Protein AF-A0A249P4H5-F1 (afdb_monomer)

Solvent-accessible surface area (backbone atoms only — not comparable to full-atom values): 3435 Å² total; per-residue (Å²): 121,67,70,63,53,53,54,51,52,53,51,53,65,65,68,61,68,72,62,58,72,69,64,39,61,73,61,94,73,78,67,86,98,56,91,74,92,83,48,74,45,74,53,62,49,102,71,72,65,130

pLDDT: mean 78.89, std 14.46, range [41.09, 96.56]

Structure (mmCIF, N/CA/C/O backbone):
data_AF-A0A249P4H5-F1
#
_entry.id   AF-A0A249P4H5-F1
#
loop_
_atom_site.group_PDB
_atom_site.id
_atom_site.type_symbol
_atom_site.label_atom_id
_atom_site.label_alt_id
_atom_site.label_comp_id
_atom_site.label_asym_id
_atom_site.label_entity_id
_atom_site.label_seq_id
_atom_site.pdbx_PDB_ins_code
_atom_site.Cartn_x
_atom_site.Cartn_y
_atom_site.Cartn_z
_atom_site.occupancy
_atom_site.B_iso_or_equiv
_atom_site.auth_seq_id
_atom_site.auth_comp_id
_atom_site.auth_asym_id
_atom_site.auth_atom_id
_atom_site.pdbx_PDB_model_num
ATOM 1 N N . MET A 1 1 ? 43.752 -5.631 2.654 1.00 58.91 1 MET A N 1
ATOM 2 C CA . MET A 1 1 ? 42.396 -6.167 2.920 1.00 58.91 1 MET A CA 1
ATOM 3 C C . MET A 1 1 ? 41.359 -5.059 3.147 1.00 58.91 1 MET A C 1
ATOM 5 O O . MET A 1 1 ? 40.261 -5.153 2.620 1.00 58.91 1 MET A O 1
ATOM 9 N N . SER A 1 2 ? 41.707 -3.976 3.851 1.00 68.50 2 SER A N 1
ATOM 10 C CA . SER A 1 2 ? 40.754 -2.985 4.383 1.00 68.50 2 SER A CA 1
ATOM 11 C C . SER A 1 2 ? 40.006 -2.135 3.345 1.00 68.50 2 SER A C 1
ATOM 13 O O . SER A 1 2 ? 38.824 -1.883 3.537 1.00 68.50 2 SER A O 1
ATOM 15 N N . LYS A 1 3 ? 40.646 -1.746 2.226 1.00 75.00 3 LYS A N 1
ATOM 16 C CA . LYS A 1 3 ? 40.045 -0.857 1.202 1.00 75.00 3 LYS A CA 1
ATOM 17 C C . LYS A 1 3 ? 38.917 -1.515 0.391 1.00 75.00 3 LYS A C 1
ATOM 19 O O .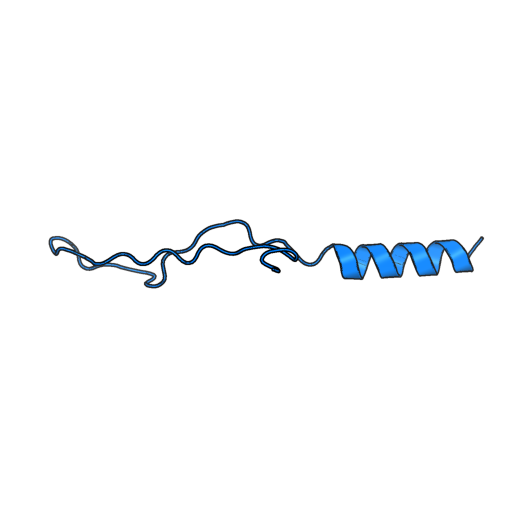 LYS A 1 3 ? 37.950 -0.859 0.029 1.00 75.00 3 LYS A O 1
ATOM 24 N N . LYS A 1 4 ? 39.022 -2.823 0.123 1.00 83.31 4 LYS 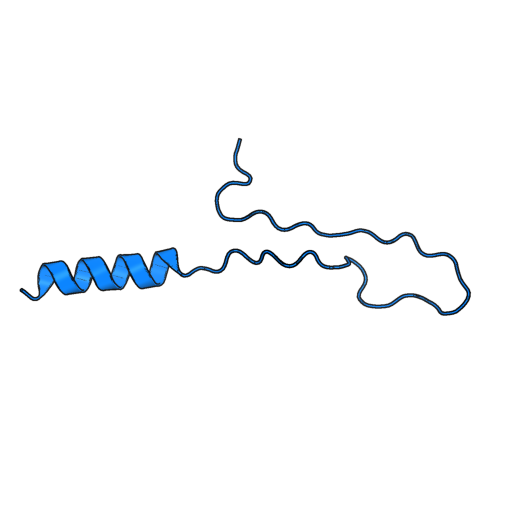A N 1
ATOM 25 C CA . LYS A 1 4 ? 37.975 -3.582 -0.591 1.00 83.31 4 LYS A CA 1
ATOM 26 C C . LYS A 1 4 ? 36.741 -3.766 0.291 1.00 83.31 4 LYS A C 1
ATOM 28 O O . LYS A 1 4 ? 35.622 -3.646 -0.186 1.00 83.31 4 LYS A O 1
ATOM 33 N N . LEU A 1 5 ? 36.976 -3.988 1.585 1.00 84.88 5 LEU A N 1
ATOM 34 C CA . LEU A 1 5 ? 35.925 -4.120 2.586 1.00 84.88 5 LEU A CA 1
ATOM 35 C C . LEU A 1 5 ? 35.140 -2.812 2.759 1.00 84.88 5 LEU A C 1
ATOM 37 O O . LEU A 1 5 ? 33.920 -2.842 2.855 1.00 84.88 5 LEU A O 1
ATOM 41 N N . THR A 1 6 ? 35.826 -1.663 2.733 1.00 86.25 6 THR A N 1
ATOM 42 C CA . THR A 1 6 ? 35.169 -0.346 2.811 1.00 86.25 6 THR A CA 1
ATOM 43 C C . THR A 1 6 ? 34.292 -0.078 1.594 1.00 86.25 6 THR A C 1
ATOM 45 O O . THR A 1 6 ? 33.161 0.365 1.752 1.00 86.25 6 THR A O 1
ATOM 48 N N . ILE A 1 7 ? 34.772 -0.388 0.385 1.00 89.25 7 ILE A N 1
ATOM 49 C CA . ILE A 1 7 ? 33.983 -0.213 -0.845 1.00 89.25 7 ILE A CA 1
ATOM 50 C C . ILE A 1 7 ? 32.745 -1.120 -0.831 1.00 89.25 7 ILE A C 1
ATOM 52 O O . ILE A 1 7 ? 31.647 -0.656 -1.123 1.00 89.25 7 ILE A O 1
ATOM 56 N N . ALA A 1 8 ? 32.898 -2.387 -0.438 1.00 86.25 8 ALA A N 1
ATOM 57 C CA . ALA A 1 8 ? 31.776 -3.318 -0.337 1.00 86.25 8 ALA A CA 1
ATOM 58 C C . ALA A 1 8 ? 30.718 -2.849 0.677 1.00 86.25 8 ALA A C 1
ATOM 60 O O . ALA A 1 8 ? 29.527 -2.906 0.384 1.00 86.25 8 ALA A O 1
ATOM 61 N N . ALA A 1 9 ? 31.142 -2.329 1.833 1.00 85.88 9 ALA A N 1
ATOM 62 C CA . ALA A 1 9 ? 30.230 -1.799 2.844 1.00 85.88 9 ALA A CA 1
ATOM 63 C C . ALA A 1 9 ? 29.429 -0.587 2.336 1.00 85.88 9 ALA A C 1
ATOM 65 O O . ALA A 1 9 ? 28.228 -0.505 2.577 1.00 85.88 9 ALA A O 1
ATOM 66 N N . VAL A 1 10 ? 3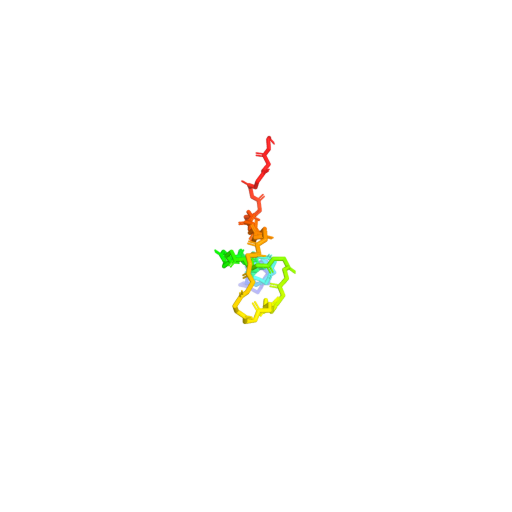0.069 0.320 1.589 1.00 85.69 10 VAL A N 1
ATOM 67 C CA . VAL A 1 10 ? 29.389 1.480 0.987 1.00 85.69 10 VAL A CA 1
ATOM 68 C C . VAL A 1 10 ? 28.328 1.038 -0.023 1.00 85.69 10 VAL A C 1
ATOM 70 O O . VAL A 1 10 ? 27.204 1.528 0.026 1.00 85.69 10 VAL A O 1
ATOM 73 N N . VAL A 1 11 ? 28.645 0.079 -0.898 1.00 84.50 11 VAL A N 1
ATOM 74 C CA . VAL A 1 11 ? 27.686 -0.440 -1.891 1.00 84.50 11 VAL A CA 1
ATOM 75 C C . VAL A 1 11 ? 26.473 -1.084 -1.217 1.00 84.50 11 VAL A C 1
ATOM 77 O O . VAL A 1 11 ? 25.347 -0.873 -1.656 1.00 84.50 11 VAL A O 1
ATOM 80 N N . LEU A 1 12 ? 26.681 -1.821 -0.126 1.00 81.44 12 LEU A N 1
ATOM 81 C CA . LEU A 1 12 ? 25.607 -2.510 0.594 1.00 81.44 12 LEU A CA 1
ATOM 82 C C . LEU A 1 12 ? 24.657 -1.530 1.302 1.00 81.44 12 LEU A C 1
ATOM 84 O O . LEU A 1 12 ? 23.449 -1.737 1.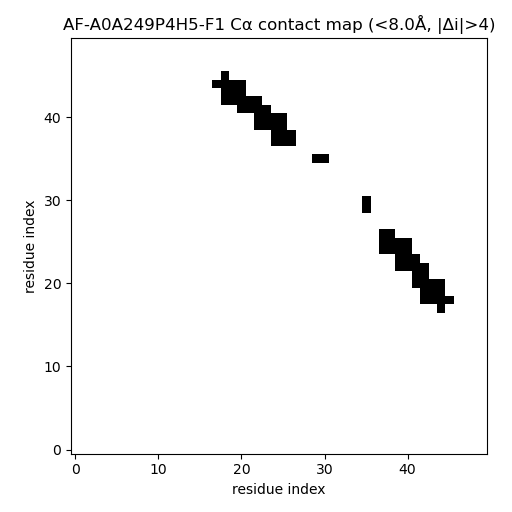296 1.00 81.44 12 LEU A O 1
ATOM 88 N N . VAL A 1 13 ? 25.190 -0.438 1.858 1.00 78.06 13 VAL A N 1
ATOM 89 C CA . VAL A 1 13 ? 24.381 0.626 2.479 1.00 78.06 13 VAL A CA 1
ATOM 90 C C . VAL A 1 13 ? 23.555 1.384 1.437 1.00 78.06 13 VAL A C 1
ATOM 92 O O . VAL A 1 13 ? 22.397 1.697 1.692 1.00 78.06 13 VAL A O 1
ATOM 95 N N . VAL A 1 14 ? 24.122 1.657 0.258 1.00 73.44 14 VAL A N 1
ATOM 96 C CA . VAL A 1 14 ? 23.423 2.395 -0.808 1.00 73.44 14 VAL A CA 1
ATOM 97 C C . VAL A 1 14 ? 22.416 1.510 -1.555 1.00 73.44 14 VAL A C 1
ATOM 99 O O . VAL A 1 14 ? 21.361 1.997 -1.943 1.00 73.44 14 VAL A O 1
ATOM 102 N N . GLY A 1 15 ? 22.703 0.217 -1.729 1.00 66.44 15 GLY A N 1
ATOM 103 C CA . GLY A 1 15 ? 21.827 -0.731 -2.431 1.00 66.44 15 GLY A CA 1
ATOM 104 C C . GLY A 1 15 ? 20.686 -1.310 -1.587 1.00 66.44 15 GLY A C 1
ATOM 105 O O . GLY A 1 15 ? 19.808 -1.972 -2.129 1.00 66.44 15 GLY A O 1
ATOM 106 N N . ALA A 1 16 ? 20.683 -1.079 -0.271 1.00 63.16 16 ALA A N 1
ATOM 107 C CA . ALA A 1 16 ? 19.625 -1.538 0.631 1.00 63.16 16 ALA A CA 1
ATOM 108 C C . ALA A 1 16 ? 18.447 -0.551 0.744 1.00 63.16 16 ALA A C 1
ATOM 110 O O . ALA A 1 16 ? 17.567 -0.745 1.586 1.00 63.16 16 ALA A O 1
ATOM 111 N N . THR A 1 17 ? 18.410 0.514 -0.065 1.00 62.72 17 THR A N 1
ATOM 112 C CA . THR A 1 17 ? 17.263 1.423 -0.106 1.00 62.72 17 THR A CA 1
ATOM 113 C C . THR A 1 17 ? 16.058 0.680 -0.683 1.00 62.72 17 THR A C 1
ATOM 115 O O . THR A 1 17 ? 15.949 0.379 -1.865 1.00 62.72 17 THR A O 1
ATOM 118 N N . PHE A 1 18 ? 15.183 0.305 0.242 1.00 60.94 18 PHE A N 1
ATOM 119 C CA . PHE A 1 18 ? 13.971 -0.478 0.081 1.00 60.94 18 PHE A CA 1
ATOM 120 C C . PHE A 1 18 ? 13.216 -0.197 -1.225 1.00 60.94 18 PHE A C 1
ATOM 122 O O . PHE A 1 18 ? 12.666 0.888 -1.419 1.00 60.94 18 PHE A O 1
ATOM 129 N N . ALA A 1 19 ? 13.068 -1.226 -2.063 1.00 59.34 19 ALA A N 1
ATOM 130 C CA . ALA A 1 19 ? 11.915 -1.316 -2.942 1.00 59.34 19 ALA A CA 1
ATOM 131 C C . ALA A 1 19 ? 10.686 -1.463 -2.035 1.00 59.34 19 ALA A C 1
ATOM 133 O O . ALA A 1 19 ? 10.374 -2.551 -1.549 1.00 59.34 19 ALA A O 1
ATOM 134 N N . SER A 1 20 ? 10.028 -0.346 -1.729 1.00 61.81 20 SER A N 1
ATOM 135 C CA . SER A 1 20 ? 8.705 -0.378 -1.118 1.00 61.81 20 SER A CA 1
ATOM 136 C C . SER A 1 20 ? 7.791 -1.036 -2.144 1.00 61.81 20 SER A C 1
ATOM 138 O O . SER A 1 20 ? 7.396 -0.382 -3.089 1.00 61.81 20 SER A O 1
ATOM 140 N N . ALA A 1 21 ? 7.560 -2.345 -2.050 1.00 59.53 21 ALA A N 1
ATOM 141 C CA . ALA A 1 21 ? 6.758 -3.104 -3.016 1.00 59.53 21 ALA A CA 1
ATOM 142 C C . ALA A 1 21 ? 5.293 -3.250 -2.567 1.00 59.53 21 ALA A C 1
ATOM 144 O O . AL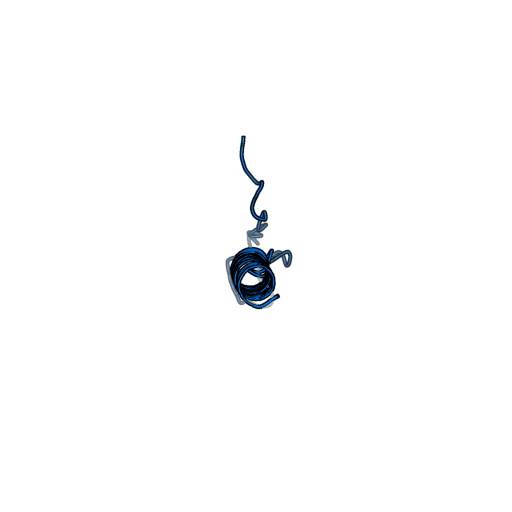A A 1 21 ? 4.499 -3.935 -3.207 1.00 59.53 21 ALA A O 1
ATOM 145 N N . HIS A 1 22 ? 4.925 -2.637 -1.440 1.00 73.44 22 HIS A N 1
ATOM 146 C CA . HIS A 1 22 ? 3.563 -2.689 -0.928 1.00 73.44 22 HIS A CA 1
ATOM 147 C C . HIS A 1 22 ? 2.744 -1.574 -1.576 1.00 73.44 22 HIS A C 1
ATOM 149 O O . HIS A 1 22 ? 2.975 -0.392 -1.326 1.00 73.44 22 HIS A O 1
ATOM 155 N N . THR A 1 23 ? 1.778 -1.954 -2.410 1.00 82.75 23 THR A N 1
ATOM 156 C CA . THR A 1 23 ? 0.770 -1.028 -2.929 1.00 82.75 23 THR A CA 1
ATOM 157 C C . THR A 1 23 ? -0.048 -0.467 -1.774 1.00 82.75 23 THR A C 1
ATOM 159 O O . THR A 1 23 ? -0.526 -1.234 -0.935 1.00 82.75 23 THR A O 1
ATOM 162 N N . THR A 1 24 ? -0.243 0.844 -1.730 1.00 88.00 24 THR A N 1
ATOM 163 C CA . THR A 1 24 ? -1.021 1.495 -0.668 1.00 88.00 24 THR A CA 1
ATOM 164 C C . THR A 1 24 ? -2.265 2.151 -1.238 1.00 88.00 24 THR A C 1
ATOM 166 O O . THR A 1 24 ? -2.296 2.542 -2.403 1.00 88.00 24 THR A O 1
ATOM 169 N N . PHE A 1 25 ? -3.312 2.285 -0.427 1.00 92.56 25 PHE A N 1
ATOM 170 C CA . PHE A 1 25 ? -4.408 3.176 -0.785 1.00 92.56 25 PHE A CA 1
ATOM 171 C C . PHE A 1 25 ? -3.964 4.626 -0.613 1.00 92.56 25 PHE A C 1
ATOM 173 O O . PHE A 1 25 ? -3.234 4.964 0.318 1.00 92.56 25 PHE A O 1
ATOM 180 N N . GLU A 1 26 ? -4.391 5.484 -1.534 1.00 90.88 26 GLU A N 1
ATOM 181 C CA . GLU A 1 26 ? -4.150 6.920 -1.441 1.00 90.88 26 GLU A CA 1
ATOM 182 C C . GLU A 1 26 ? -4.850 7.520 -0.214 1.00 90.88 26 GLU A C 1
ATOM 184 O O . GLU A 1 26 ? -4.257 8.317 0.507 1.00 90.88 26 GLU A O 1
ATOM 189 N N . ALA A 1 27 ? -6.090 7.090 0.033 1.00 92.44 27 ALA A N 1
ATOM 190 C CA . ALA A 1 27 ? -6.852 7.415 1.228 1.00 92.44 27 ALA A CA 1
ATOM 191 C C . ALA A 1 27 ? -6.681 6.306 2.276 1.00 92.44 27 ALA A C 1
ATOM 193 O O . ALA A 1 27 ? -6.833 5.126 1.965 1.00 92.44 27 ALA A O 1
ATOM 194 N N . ALA A 1 28 ? -6.387 6.684 3.522 1.00 92.12 28 ALA A N 1
ATOM 195 C CA . ALA A 1 28 ? -6.169 5.731 4.613 1.00 92.12 28 ALA A CA 1
ATOM 196 C C . ALA A 1 28 ? -7.465 5.066 5.110 1.00 92.12 28 ALA A C 1
ATOM 198 O O . ALA A 1 28 ? -7.423 3.980 5.684 1.00 92.12 28 ALA A O 1
ATOM 199 N N . GLU A 1 29 ? -8.610 5.718 4.898 1.00 93.25 29 GLU A N 1
ATOM 200 C CA . GLU A 1 29 ? -9.902 5.338 5.464 1.00 93.25 29 GLU A CA 1
ATOM 201 C C . GLU A 1 29 ? -11.032 5.656 4.471 1.00 93.25 29 GLU A C 1
ATOM 203 O O . GLU A 1 29 ? -10.912 6.548 3.626 1.00 93.25 29 GLU A O 1
ATOM 208 N N . ALA A 1 30 ? -12.146 4.930 4.576 1.00 93.94 30 ALA A N 1
ATOM 209 C CA . ALA A 1 30 ? -13.339 5.130 3.760 1.00 93.94 30 ALA A CA 1
ATOM 210 C C . ALA A 1 30 ? -14.595 5.124 4.639 1.00 93.94 30 ALA A C 1
ATOM 212 O O . ALA A 1 30 ? -14.657 4.448 5.666 1.00 93.94 30 ALA A O 1
ATOM 213 N N . GLN A 1 31 ? -15.615 5.874 4.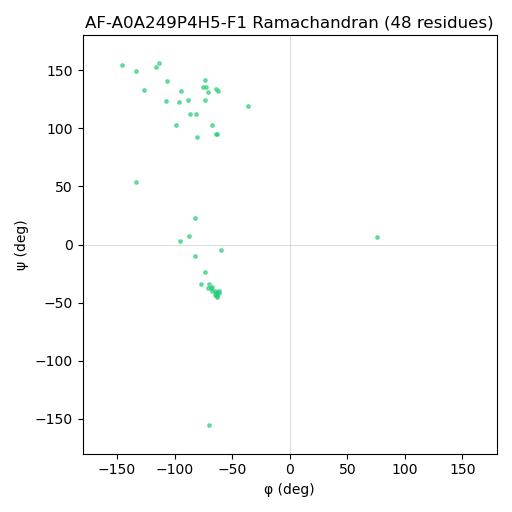222 1.00 96.50 31 GLN A N 1
ATOM 214 C CA . GLN A 1 31 ? -16.866 5.966 4.965 1.00 96.50 31 GLN A CA 1
ATOM 215 C C . GLN A 1 31 ? -17.667 4.661 4.871 1.00 96.50 31 GLN A C 1
ATOM 217 O O . GLN A 1 31 ? -17.926 4.146 3.782 1.00 96.50 31 GLN A O 1
ATOM 222 N N . VAL A 1 32 ? -18.120 4.161 6.021 1.00 96.50 32 VAL A N 1
ATOM 223 C CA . VAL A 1 32 ? -18.949 2.953 6.104 1.00 96.50 32 VAL A CA 1
ATOM 224 C C . VAL A 1 32 ? -20.293 3.176 5.406 1.00 96.50 32 VAL A C 1
ATOM 226 O O . VAL A 1 32 ? -20.951 4.194 5.607 1.00 96.50 32 VAL A O 1
ATOM 229 N N . GLY A 1 33 ? -20.705 2.207 4.585 1.00 96.56 33 GLY A N 1
ATOM 230 C CA . GLY A 1 33 ? -21.999 2.227 3.894 1.00 96.56 33 GLY A CA 1
ATOM 231 C C . GLY A 1 33 ? -22.081 3.172 2.690 1.00 96.56 33 GLY A C 1
ATOM 232 O O . GLY A 1 33 ? -23.160 3.326 2.124 1.00 96.56 33 GLY A O 1
ATOM 233 N N . ALA A 1 34 ? -20.970 3.786 2.275 1.00 95.12 34 ALA A N 1
ATOM 234 C CA . ALA A 1 34 ? -20.895 4.612 1.074 1.00 95.12 34 ALA A CA 1
ATOM 235 C C . ALA A 1 34 ? -19.993 3.970 0.010 1.00 95.12 34 ALA A C 1
ATOM 237 O O . ALA A 1 34 ? -19.096 3.185 0.312 1.00 95.12 34 ALA A O 1
ATOM 238 N N . SER A 1 35 ? -20.215 4.328 -1.255 1.00 94.38 35 SER A N 1
ATOM 239 C CA . SER A 1 35 ? -19.285 3.972 -2.331 1.00 94.38 35 SER A CA 1
ATOM 240 C C . SER A 1 35 ? -18.046 4.864 -2.265 1.00 94.38 35 SER A C 1
ATOM 242 O O . SER A 1 35 ? -18.165 6.078 -2.102 1.00 94.38 35 SER A O 1
ATOM 244 N N . HIS A 1 36 ? -16.860 4.274 -2.420 1.00 93.81 36 HIS A N 1
ATOM 245 C CA . HIS A 1 36 ? -15.586 4.988 -2.357 1.00 93.81 36 HIS A CA 1
ATOM 246 C C . HIS A 1 36 ? -14.749 4.724 -3.611 1.00 93.81 36 HIS A C 1
ATOM 248 O O . HIS A 1 36 ? -14.574 3.578 -4.027 1.00 93.81 36 HIS A O 1
ATOM 254 N N . LYS A 1 37 ? -14.201 5.788 -4.207 1.00 93.94 37 LYS A N 1
ATOM 255 C CA . LYS A 1 37 ? -13.229 5.676 -5.299 1.00 93.94 37 LYS A CA 1
ATOM 256 C C . LYS A 1 37 ? -11.851 5.390 -4.705 1.00 93.94 37 LYS A C 1
ATOM 258 O O . LYS A 1 37 ? -11.117 6.316 -4.377 1.00 93.94 37 LYS A O 1
ATOM 263 N N . ALA A 1 38 ? -11.503 4.113 -4.598 1.00 93.25 38 ALA A N 1
ATOM 264 C CA . ALA A 1 38 ? -10.185 3.708 -4.136 1.00 93.25 38 ALA A CA 1
ATOM 265 C C . ALA A 1 38 ? -9.125 3.956 -5.221 1.00 93.25 38 ALA A C 1
ATOM 267 O O . ALA A 1 38 ? -9.240 3.457 -6.342 1.00 93.25 38 ALA A O 1
ATOM 268 N N . VAL A 1 39 ? -8.082 4.710 -4.877 1.00 93.25 39 VAL A N 1
ATOM 269 C CA . VAL A 1 39 ? -6.894 4.897 -5.717 1.00 93.25 39 VAL A CA 1
ATOM 270 C C . VAL A 1 39 ? -5.749 4.126 -5.079 1.00 93.25 39 VAL A C 1
ATOM 272 O O . VAL A 1 39 ? -5.430 4.346 -3.912 1.00 93.25 39 VAL A O 1
ATOM 275 N N . LEU A 1 40 ? -5.145 3.207 -5.832 1.00 90.94 40 LEU A N 1
ATOM 276 C CA . LEU A 1 40 ? -3.989 2.445 -5.374 1.00 90.94 40 LEU A CA 1
ATOM 277 C C . LEU A 1 40 ? -2.714 3.120 -5.874 1.00 90.94 40 LEU A C 1
ATOM 279 O O . LEU A 1 40 ? -2.512 3.292 -7.077 1.00 90.94 40 LEU A O 1
ATOM 283 N N . ARG A 1 41 ? -1.832 3.474 -4.944 1.00 86.75 41 ARG A N 1
ATOM 284 C CA . ARG A 1 41 ? -0.455 3.857 -5.230 1.00 86.75 41 ARG A CA 1
ATOM 285 C C . ARG A 1 41 ? 0.343 2.577 -5.406 1.00 86.75 41 ARG A C 1
ATOM 287 O O . ARG A 1 41 ? 0.521 1.820 -4.454 1.00 86.75 41 ARG A O 1
ATOM 294 N N . VAL A 1 42 ? 0.802 2.335 -6.627 1.00 82.38 42 VAL A N 1
ATOM 295 C CA . V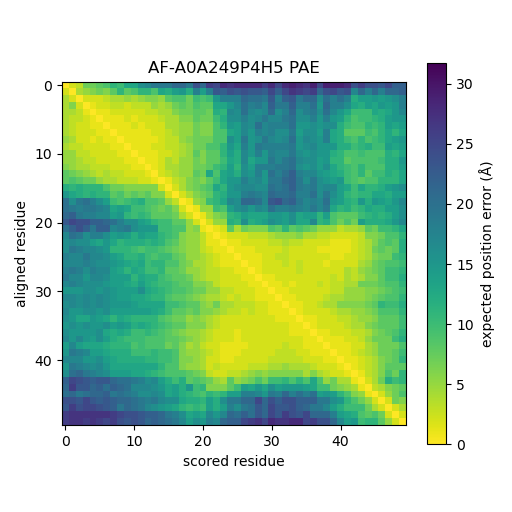AL A 1 42 ? 1.658 1.194 -6.951 1.00 82.38 42 VAL A CA 1
ATOM 296 C C . VAL A 1 42 ? 3.102 1.679 -6.992 1.00 82.38 42 VAL A C 1
ATOM 298 O O . VAL A 1 42 ? 3.489 2.351 -7.953 1.00 82.38 42 VAL A O 1
ATOM 301 N N . PRO A 1 43 ? 3.897 1.409 -5.946 1.00 74.81 43 PRO A N 1
ATOM 302 C CA . PRO A 1 43 ? 5.294 1.786 -5.966 1.00 74.81 43 PRO A CA 1
ATOM 303 C C . PRO A 1 43 ? 6.065 0.875 -6.924 1.00 74.81 43 PRO A C 1
ATOM 305 O O . PRO A 1 43 ? 5.889 -0.342 -6.957 1.00 74.81 43 PRO A O 1
ATOM 308 N N . HIS A 1 44 ? 6.921 1.498 -7.715 1.00 66.00 44 HIS A N 1
ATOM 309 C CA . HIS A 1 44 ? 7.919 0.864 -8.561 1.00 66.00 44 HIS A CA 1
ATOM 310 C C . HIS A 1 44 ? 9.275 1.107 -7.892 1.00 66.00 44 HIS A C 1
ATOM 312 O O . HIS A 1 44 ? 9.494 2.161 -7.294 1.00 66.00 44 HIS A O 1
ATOM 318 N N . GLY A 1 45 ? 10.152 0.101 -7.911 1.00 63.81 45 GLY A N 1
ATOM 319 C CA . GLY A 1 45 ? 11.499 0.212 -7.346 1.00 63.81 45 GLY A CA 1
ATOM 320 C C . GLY A 1 45 ? 12.403 1.132 -8.175 1.00 63.81 45 GLY A C 1
ATOM 321 O O . GLY A 1 45 ? 11.932 1.972 -8.936 1.00 63.81 45 GLY A O 1
ATOM 322 N N . CYS A 1 46 ? 13.721 0.936 -8.080 1.00 64.62 46 CYS A N 1
ATOM 323 C CA . CYS A 1 46 ? 14.718 1.716 -8.827 1.00 64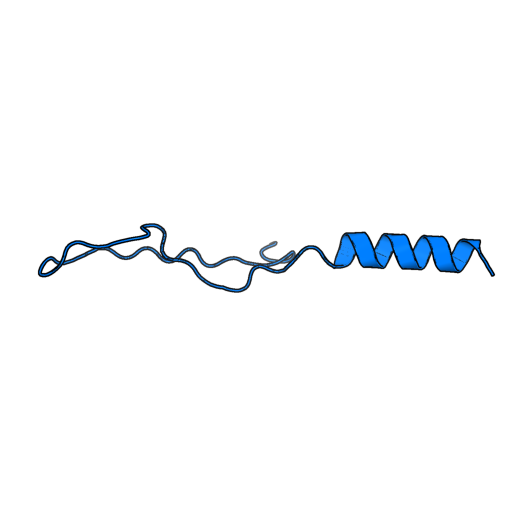.62 46 CYS A CA 1
ATOM 324 C C . CYS A 1 46 ? 14.604 1.644 -10.370 1.00 64.62 46 CYS A C 1
ATOM 326 O O . CYS A 1 46 ? 15.322 2.371 -11.043 1.00 64.62 46 CYS A O 1
ATOM 328 N N . GLU A 1 47 ? 13.699 0.833 -10.927 1.00 57.47 47 GLU A N 1
ATOM 329 C CA . GLU A 1 47 ? 13.432 0.679 -12.366 1.00 57.47 47 GLU A CA 1
ATOM 330 C C . GLU A 1 47 ? 11.918 0.720 -12.663 1.00 57.47 47 GLU A C 1
ATOM 332 O O . GLU A 1 47 ? 11.356 -0.170 -13.290 1.00 57.47 47 GLU A O 1
ATOM 337 N N . GLY A 1 48 ? 11.217 1.765 -12.225 1.00 55.72 48 GLY A N 1
ATOM 338 C CA . GLY A 1 48 ? 10.066 2.250 -13.007 1.00 55.72 48 GLY A CA 1
ATOM 339 C C . GLY A 1 48 ? 10.509 3.170 -14.147 1.00 55.72 48 GLY A C 1
ATOM 340 O O . GLY A 1 48 ? 9.760 4.060 -14.526 1.00 55.72 48 GLY A O 1
ATOM 341 N N . ALA A 1 49 ? 11.766 3.026 -14.569 1.00 53.16 49 ALA A N 1
ATOM 342 C CA . ALA A 1 49 ? 12.425 3.860 -15.545 1.00 53.16 49 ALA A CA 1
ATOM 343 C C . ALA A 1 49 ? 12.164 3.286 -16.934 1.00 53.16 49 ALA A C 1
ATOM 345 O O . ALA A 1 49 ? 12.437 2.115 -17.205 1.00 53.16 49 ALA A O 1
ATOM 346 N N . ASP A 1 50 ? 11.619 4.146 -17.772 1.00 41.09 50 ASP A N 1
ATOM 347 C CA . ASP A 1 50 ? 11.833 4.125 -19.211 1.00 41.09 50 ASP A CA 1
ATOM 348 C C . ASP A 1 50 ?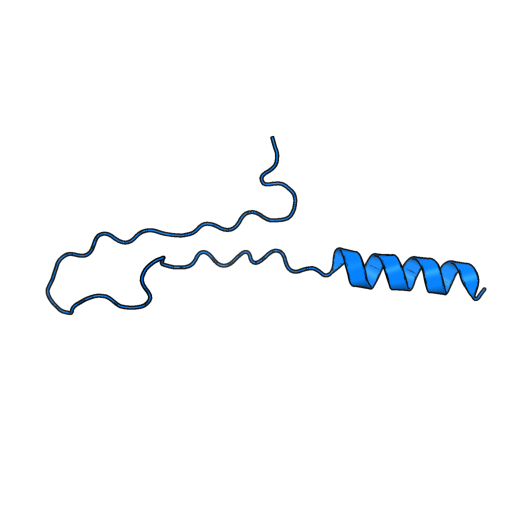 13.342 4.106 -19.541 1.00 41.09 50 ASP A C 1
ATOM 350 O O . ASP A 1 50 ? 14.141 4.671 -18.750 1.00 41.09 50 ASP A O 1
#

Sequence (50 aa):
MSKKLTIAAVVLVVGATFASAHTTFEAAEAQVGASHKAVLRVPHGCEGAD

Radius of gyration: 19.41 Å; Cα contacts (8 Å, |Δi|>4): 33; chains: 1; bounding box: 64×14×25 Å

Mean predicted aligned error: 10.17 Å

Foldseek 3Di:
DPPVVVVVVVCCVVVVPDQPQDWDWPDPDDDPPDDDDTDIDGGDPPPVDD

Secondary structure (DSSP, 8-state):
-HHHHHHHHHHHHHHTS------EESSS---TTS-----EE----TT---